Protein AF-A0A9E6B7X1-F1 (afdb_monomer_lite)

Structure (mmCIF, N/CA/C/O backbone):
data_AF-A0A9E6B7X1-F1
#
_entry.id   AF-A0A9E6B7X1-F1
#
loop_
_atom_site.group_PDB
_atom_site.id
_atom_site.type_symbol
_atom_site.label_atom_id
_atom_site.label_alt_id
_atom_site.label_comp_id
_atom_site.label_asym_id
_atom_site.label_entity_id
_atom_site.label_seq_id
_atom_site.pdbx_PDB_ins_code
_atom_site.Cartn_x
_atom_site.Cartn_y
_atom_site.Cartn_z
_atom_site.occupancy
_atom_site.B_iso_or_equiv
_atom_site.auth_seq_id
_atom_site.auth_comp_id
_atom_site.auth_asym_id
_atom_site.auth_atom_id
_atom_site.pdbx_PDB_model_num
ATOM 1 N N . ASN A 1 1 ? 18.987 -8.446 2.174 1.00 65.38 1 ASN A N 1
ATOM 2 C CA . ASN A 1 1 ? 17.752 -9.081 2.649 1.00 65.38 1 ASN A CA 1
ATOM 3 C C . ASN A 1 1 ? 17.131 -9.861 1.488 1.00 65.38 1 ASN A C 1
ATOM 5 O O . ASN A 1 1 ? 16.602 -9.235 0.567 1.00 65.38 1 ASN A O 1
ATOM 9 N N . PRO A 1 2 ? 17.247 -11.201 1.478 1.00 73.62 2 PRO A N 1
ATOM 10 C CA . PRO A 1 2 ? 16.724 -12.065 0.414 1.00 73.62 2 PRO A CA 1
ATOM 11 C C . PRO A 1 2 ? 15.212 -11.945 0.189 1.00 73.62 2 PRO A C 1
ATOM 13 O O . PRO A 1 2 ? 14.768 -12.032 -0.954 1.00 73.62 2 PRO A O 1
ATOM 16 N N . LEU A 1 3 ? 14.432 -11.692 1.247 1.00 73.44 3 LEU A N 1
ATOM 17 C CA . LEU A 1 3 ? 12.979 -11.528 1.153 1.00 73.44 3 LEU A CA 1
ATOM 18 C C . LEU A 1 3 ? 12.620 -10.267 0.369 1.00 73.44 3 LEU A C 1
ATOM 20 O O . LEU A 1 3 ? 11.829 -10.338 -0.564 1.00 73.44 3 LEU A O 1
ATOM 24 N N . LEU A 1 4 ? 13.272 -9.139 0.672 1.00 70.81 4 LEU A N 1
ATOM 25 C CA . LEU A 1 4 ? 13.085 -7.903 -0.094 1.00 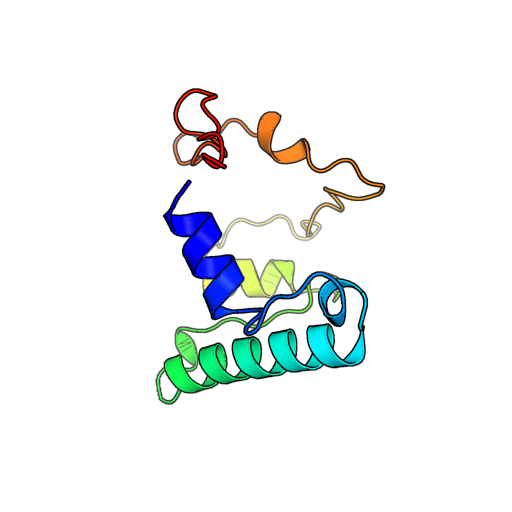70.81 4 LEU A CA 1
ATOM 26 C C . LEU A 1 4 ? 13.441 -8.112 -1.571 1.00 70.81 4 LEU A C 1
ATOM 28 O O . LEU A 1 4 ? 12.645 -7.780 -2.442 1.00 70.81 4 LEU A O 1
ATOM 32 N N . LYS A 1 5 ? 14.596 -8.724 -1.863 1.00 77.12 5 LYS A N 1
ATOM 33 C CA . LYS A 1 5 ? 15.018 -8.980 -3.250 1.00 77.12 5 LYS A CA 1
ATOM 34 C C . LYS A 1 5 ? 14.009 -9.856 -4.003 1.00 77.12 5 LYS A C 1
ATOM 36 O O . LYS A 1 5 ? 13.708 -9.570 -5.157 1.00 77.12 5 LYS A O 1
ATOM 41 N N . ARG A 1 6 ? 13.468 -10.889 -3.347 1.00 81.50 6 ARG A N 1
ATOM 42 C CA . ARG A 1 6 ? 12.409 -11.732 -3.911 1.00 81.50 6 ARG A CA 1
ATOM 43 C C . ARG A 1 6 ? 11.152 -10.918 -4.212 1.00 81.50 6 ARG A C 1
ATOM 45 O O . ARG A 1 6 ? 10.700 -10.967 -5.346 1.00 81.50 6 ARG A O 1
ATOM 52 N N . CYS A 1 7 ? 10.632 -10.150 -3.251 1.00 81.38 7 CYS A N 1
ATOM 53 C CA . CYS A 1 7 ? 9.417 -9.356 -3.458 1.00 81.38 7 CYS A CA 1
ATOM 54 C C . CYS A 1 7 ? 9.569 -8.377 -4.631 1.00 81.38 7 CYS A C 1
ATOM 56 O O . CYS A 1 7 ? 8.689 -8.298 -5.479 1.00 81.38 7 CYS A O 1
ATOM 58 N N . TYR A 1 8 ? 10.702 -7.674 -4.727 1.00 84.12 8 TYR A N 1
ATOM 59 C CA . TYR A 1 8 ? 10.950 -6.758 -5.845 1.00 84.12 8 TYR A CA 1
ATOM 60 C C . TYR A 1 8 ? 10.974 -7.485 -7.192 1.00 84.12 8 TYR A C 1
ATOM 62 O O . TYR A 1 8 ? 10.307 -7.060 -8.130 1.00 84.12 8 TYR A O 1
ATOM 70 N N . ASN A 1 9 ? 11.700 -8.600 -7.276 1.00 86.94 9 ASN A N 1
ATOM 71 C CA . ASN A 1 9 ? 11.798 -9.374 -8.511 1.00 86.94 9 ASN A CA 1
ATOM 72 C C . ASN A 1 9 ? 10.498 -10.089 -8.885 1.00 86.94 9 ASN A C 1
ATOM 74 O O . ASN A 1 9 ? 10.335 -10.439 -10.043 1.00 86.94 9 ASN A O 1
ATOM 78 N N . GLU A 1 10 ? 9.607 -10.345 -7.931 1.00 90.12 10 GLU A N 1
ATOM 79 C CA . GLU A 1 10 ? 8.296 -10.945 -8.179 1.00 90.12 10 GLU A CA 1
ATOM 80 C C . GLU A 1 10 ? 7.309 -9.893 -8.704 1.00 90.12 10 GLU A C 1
ATOM 82 O O . GLU A 1 10 ? 6.645 -10.105 -9.718 1.00 90.12 10 GLU A O 1
ATOM 87 N N . ILE A 1 11 ? 7.258 -8.722 -8.060 1.00 91.44 11 ILE A N 1
ATOM 88 C CA . ILE A 1 11 ? 6.293 -7.671 -8.399 1.00 91.44 11 ILE A CA 1
ATOM 89 C C . ILE A 1 11 ? 6.688 -6.908 -9.663 1.00 91.44 11 ILE A C 1
ATOM 91 O O . ILE A 1 11 ? 5.853 -6.730 -10.552 1.00 91.44 11 ILE A O 1
ATOM 95 N N . PHE A 1 12 ? 7.953 -6.504 -9.781 1.00 92.38 12 PHE A N 1
ATOM 96 C CA . PHE A 1 12 ? 8.448 -5.684 -10.889 1.00 92.38 12 PHE A CA 1
ATOM 97 C C . PHE A 1 12 ? 9.059 -6.525 -12.015 1.00 92.38 12 PHE A C 1
ATOM 99 O O . PHE A 1 12 ? 10.029 -6.118 -12.637 1.00 92.38 12 PHE A O 1
ATOM 106 N N . THR A 1 13 ? 8.546 -7.733 -12.256 1.00 91.00 13 THR A N 1
ATOM 107 C CA . THR A 1 13 ? 9.147 -8.655 -13.229 1.00 91.00 13 THR A CA 1
ATOM 108 C C . THR A 1 13 ? 8.755 -8.357 -14.686 1.00 91.00 13 THR A C 1
ATOM 110 O O . THR A 1 13 ? 7.577 -8.063 -14.937 1.00 91.00 13 THR A O 1
ATOM 113 N N . PRO A 1 14 ? 9.688 -8.505 -15.654 1.00 91.25 14 PRO A N 1
ATOM 114 C CA . PRO A 1 14 ? 11.142 -8.607 -15.455 1.00 91.25 14 PRO A CA 1
ATOM 115 C C . PRO A 1 14 ? 11.714 -7.238 -15.067 1.00 91.25 14 PRO A C 1
ATOM 117 O O . PRO A 1 14 ? 11.446 -6.281 -15.771 1.00 91.25 14 PRO A O 1
ATOM 120 N N . LEU A 1 15 ? 12.507 -7.118 -13.997 1.00 87.06 15 LEU A N 1
ATOM 121 C CA . LEU A 1 15 ? 13.083 -5.821 -13.609 1.00 87.06 15 LEU A CA 1
ATOM 122 C C . LEU A 1 15 ? 14.424 -5.612 -14.317 1.00 87.06 15 LEU A C 1
ATOM 124 O O . LEU A 1 15 ? 15.375 -6.357 -14.070 1.00 87.06 15 LEU A O 1
ATOM 128 N N . THR A 1 16 ? 14.511 -4.599 -15.175 1.00 90.50 16 THR A N 1
ATOM 129 C CA . THR A 1 16 ? 15.739 -4.198 -15.873 1.00 90.50 16 THR A CA 1
ATOM 130 C C . THR A 1 16 ? 16.098 -2.753 -15.534 1.00 90.50 16 THR A C 1
ATOM 132 O O . THR A 1 16 ? 15.318 -2.021 -14.926 1.00 90.50 16 THR A O 1
ATOM 135 N N . LEU A 1 17 ? 17.311 -2.332 -15.906 1.00 88.31 17 LEU A N 1
ATOM 136 C CA . LEU A 1 17 ? 17.710 -0.927 -15.773 1.00 88.31 17 LEU A CA 1
ATOM 137 C C . LEU A 1 17 ? 16.912 -0.004 -16.700 1.00 88.31 17 LEU A C 1
ATOM 139 O O . LEU A 1 17 ? 16.765 1.170 -16.380 1.00 88.31 17 LEU A O 1
ATOM 143 N N . ASP A 1 18 ? 16.395 -0.531 -17.809 1.00 89.94 18 ASP A N 1
ATOM 144 C CA . ASP A 1 18 ? 15.655 0.265 -18.785 1.00 89.94 18 ASP A CA 1
ATOM 145 C C . ASP A 1 18 ? 14.211 0.480 -18.328 1.00 89.94 18 ASP A C 1
ATOM 147 O O . ASP A 1 18 ? 13.718 1.604 -18.311 1.00 89.94 18 ASP A O 1
ATOM 151 N N . ASN A 1 19 ? 13.533 -0.585 -17.890 1.00 91.62 19 ASN A N 1
ATOM 152 C CA . ASN A 1 19 ? 12.105 -0.500 -17.588 1.00 91.62 19 ASN A CA 1
ATOM 153 C C . ASN A 1 19 ? 11.782 0.035 -16.190 1.00 91.62 19 ASN A C 1
ATOM 155 O O . ASN A 1 19 ? 10.646 0.420 -15.935 1.00 91.62 19 ASN A O 1
ATOM 159 N N . ILE A 1 20 ? 12.764 0.144 -15.291 1.00 89.25 20 ILE A N 1
ATOM 160 C 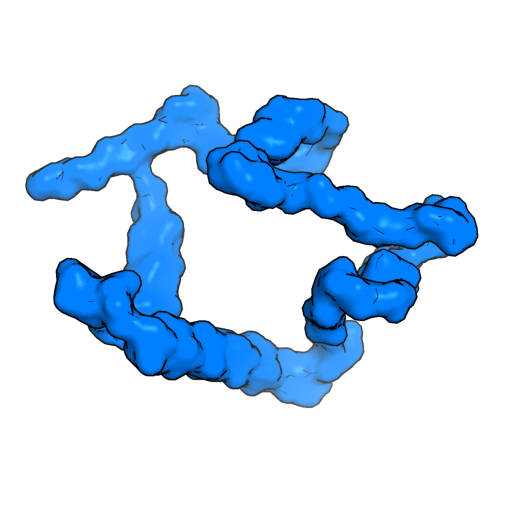CA . ILE A 1 20 ? 12.559 0.823 -14.004 1.00 89.25 20 ILE A CA 1
ATOM 161 C C . ILE A 1 20 ? 12.285 2.328 -14.173 1.00 89.25 20 ILE A C 1
ATOM 163 O O . ILE A 1 20 ? 11.770 2.957 -13.252 1.00 89.25 20 ILE A O 1
ATOM 167 N N . ALA A 1 21 ? 12.630 2.898 -15.331 1.00 91.88 21 ALA A N 1
ATOM 168 C CA . ALA A 1 21 ? 12.351 4.285 -15.696 1.00 91.88 21 ALA A CA 1
ATOM 169 C C . ALA A 1 21 ? 11.128 4.434 -16.626 1.00 91.88 21 ALA A C 1
ATOM 171 O O . ALA A 1 21 ? 10.874 5.533 -17.115 1.00 91.88 21 ALA A O 1
ATOM 172 N N . ASP A 1 22 ? 10.395 3.348 -16.888 1.00 95.38 22 ASP A N 1
ATOM 173 C CA . ASP A 1 22 ? 9.226 3.321 -17.767 1.00 95.38 22 ASP A CA 1
ATOM 174 C C . ASP A 1 22 ? 7.932 3.315 -16.933 1.00 95.38 22 ASP A C 1
ATOM 176 O O . ASP A 1 22 ? 7.595 2.331 -16.268 1.00 95.38 22 ASP A O 1
ATOM 180 N N . ASP A 1 23 ? 7.194 4.426 -16.970 1.00 96.31 23 ASP A N 1
ATOM 181 C CA . ASP A 1 23 ? 5.955 4.602 -16.207 1.00 96.31 23 ASP A CA 1
ATOM 182 C C . ASP A 1 23 ? 4.858 3.605 -16.611 1.00 96.31 23 ASP A C 1
ATOM 184 O O . ASP A 1 23 ? 4.114 3.134 -15.744 1.00 96.31 23 ASP A O 1
ATOM 188 N N . ASP A 1 24 ? 4.766 3.232 -17.891 1.00 97.06 24 ASP A N 1
ATOM 189 C CA . ASP A 1 24 ? 3.768 2.270 -18.365 1.00 97.06 24 ASP A CA 1
ATOM 190 C C . ASP A 1 24 ? 4.082 0.870 -17.831 1.00 97.06 24 ASP A C 1
ATOM 192 O O . ASP A 1 24 ? 3.187 0.150 -17.369 1.00 97.06 24 ASP A O 1
ATOM 196 N N . PHE A 1 25 ? 5.366 0.502 -17.811 1.00 96.25 25 PHE A N 1
ATOM 197 C CA . PHE A 1 25 ? 5.820 -0.734 -17.179 1.00 96.25 25 PHE A CA 1
ATOM 198 C C . PHE A 1 25 ? 5.498 -0.758 -15.678 1.00 96.25 25 PHE A C 1
ATOM 200 O O . PHE A 1 25 ? 4.940 -1.742 -15.173 1.00 96.25 25 PHE A O 1
ATOM 207 N N . LEU A 1 26 ? 5.814 0.319 -14.954 1.00 95.44 26 LEU A N 1
ATOM 208 C CA . LEU A 1 26 ? 5.551 0.422 -13.516 1.00 95.44 26 LEU A CA 1
ATOM 209 C C . LEU A 1 26 ? 4.048 0.374 -13.210 1.00 95.44 26 LEU A C 1
ATOM 211 O O . LEU A 1 26 ? 3.624 -0.330 -12.286 1.00 95.44 26 LEU A O 1
ATOM 215 N N . LEU A 1 27 ? 3.227 1.052 -14.014 1.00 96.56 27 LEU A N 1
ATOM 216 C CA . LEU A 1 27 ? 1.772 1.026 -13.900 1.00 96.56 27 LEU A CA 1
ATOM 217 C C . LEU A 1 27 ? 1.206 -0.372 -14.173 1.00 96.56 27 LEU A C 1
ATOM 219 O O . LEU A 1 27 ? 0.312 -0.826 -13.453 1.00 96.56 27 LEU A O 1
ATOM 223 N N . ALA A 1 28 ? 1.731 -1.086 -15.171 1.00 96.75 28 ALA A N 1
ATOM 224 C CA . ALA A 1 28 ? 1.343 -2.466 -15.444 1.00 96.75 28 ALA A CA 1
ATOM 225 C C . ALA A 1 28 ? 1.697 -3.401 -14.274 1.00 96.75 28 ALA A C 1
ATOM 227 O O . ALA A 1 28 ? 0.866 -4.220 -13.869 1.00 96.75 28 ALA A O 1
ATOM 228 N N . CYS A 1 29 ? 2.887 -3.246 -13.680 1.00 96.44 29 CYS A N 1
ATOM 229 C CA . CYS A 1 29 ? 3.293 -3.996 -12.489 1.00 96.44 29 CYS A CA 1
ATOM 230 C C . CYS A 1 29 ? 2.354 -3.728 -11.304 1.00 96.44 29 CYS A C 1
ATOM 232 O O . CYS A 1 29 ? 1.886 -4.675 -10.666 1.00 96.44 29 CYS A O 1
ATOM 234 N N . TYR A 1 30 ? 2.023 -2.457 -11.050 1.00 95.50 30 TYR A N 1
ATOM 235 C CA . TYR A 1 30 ? 1.062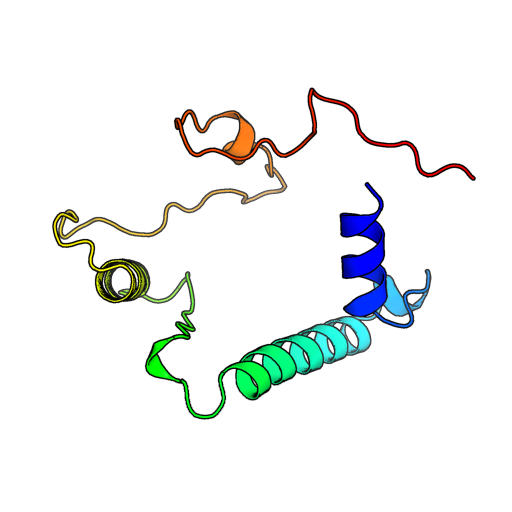 -2.064 -10.017 1.00 95.50 30 TYR A CA 1
ATOM 236 C C . TYR A 1 30 ? -0.309 -2.712 -10.241 1.00 95.50 30 TYR A C 1
ATOM 238 O O . TYR A 1 30 ? -0.834 -3.364 -9.340 1.00 95.50 30 TYR A O 1
ATOM 246 N N . ARG A 1 31 ? -0.871 -2.587 -11.451 1.00 96.94 31 ARG A N 1
ATOM 247 C CA . ARG A 1 31 ? -2.196 -3.133 -11.788 1.00 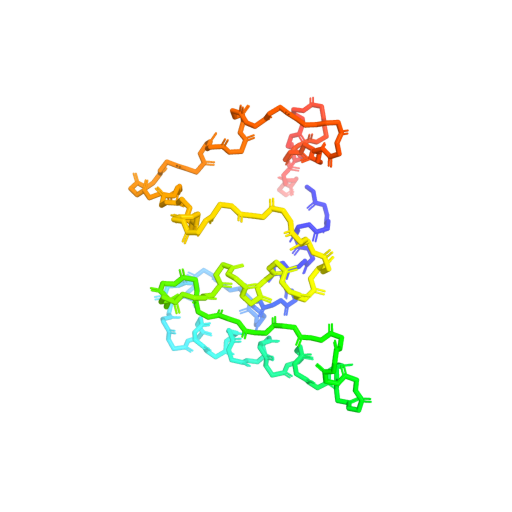96.94 31 ARG A CA 1
ATOM 248 C C . ARG A 1 31 ? -2.245 -4.648 -11.628 1.00 96.94 31 ARG A C 1
ATOM 250 O O . ARG A 1 31 ? -3.192 -5.161 -11.039 1.00 96.94 31 ARG A O 1
ATOM 257 N N . ARG A 1 32 ? -1.215 -5.359 -12.098 1.00 97.06 32 ARG A N 1
ATOM 258 C CA . ARG A 1 32 ? -1.095 -6.815 -11.936 1.00 97.06 32 ARG A CA 1
ATOM 259 C C . ARG A 1 32 ? -1.073 -7.214 -10.463 1.00 97.06 32 ARG A C 1
ATOM 261 O O . ARG A 1 32 ? -1.784 -8.135 -10.073 1.00 97.06 32 ARG A O 1
ATOM 268 N N . HIS A 1 33 ? -0.272 -6.530 -9.647 1.00 95.88 33 HIS A N 1
ATOM 269 C CA . HIS A 1 33 ? -0.190 -6.828 -8.220 1.00 95.88 33 HIS A CA 1
ATOM 270 C C . HIS A 1 33 ? -1.507 -6.535 -7.492 1.00 95.88 33 HIS A C 1
ATOM 272 O O . HIS A 1 33 ? -1.975 -7.365 -6.715 1.00 95.88 33 HIS A O 1
ATOM 278 N N . TYR A 1 34 ? -2.127 -5.390 -7.784 1.00 96.06 34 TYR A N 1
ATOM 279 C CA . TYR A 1 34 ? -3.423 -5.009 -7.230 1.00 96.06 34 TYR A CA 1
ATOM 280 C C . TYR A 1 34 ? -4.509 -6.036 -7.573 1.00 96.06 34 TYR A C 1
ATOM 282 O O . TYR A 1 34 ? -5.228 -6.483 -6.683 1.00 96.06 34 TYR A O 1
ATOM 290 N N . GLN A 1 35 ? -4.580 -6.475 -8.834 1.00 97.31 35 GLN A N 1
ATOM 291 C CA . GLN A 1 35 ? -5.518 -7.520 -9.245 1.00 97.31 35 GLN A CA 1
ATOM 292 C C . GLN A 1 35 ? -5.245 -8.844 -8.523 1.00 97.31 35 GLN A C 1
ATOM 294 O O . GLN A 1 35 ? -6.176 -9.454 -8.017 1.00 97.31 35 GLN A O 1
ATOM 299 N N . GLY A 1 36 ? -3.980 -9.252 -8.378 1.00 96.00 36 GLY A N 1
ATOM 300 C CA . GLY A 1 36 ? -3.636 -10.465 -7.630 1.00 96.00 36 GLY A CA 1
ATOM 301 C C . GLY A 1 36 ? -4.071 -10.419 -6.159 1.00 96.00 36 GLY A C 1
ATOM 302 O O . GLY A 1 36 ? -4.485 -11.438 -5.608 1.00 96.00 36 GLY A O 1
ATOM 303 N N . ALA A 1 37 ? -4.029 -9.241 -5.524 1.00 95.44 37 ALA A N 1
ATOM 304 C CA . ALA A 1 37 ? -4.577 -9.060 -4.182 1.00 95.44 37 ALA A CA 1
ATOM 305 C C . ALA A 1 37 ? -6.104 -9.240 -4.165 1.00 95.44 37 ALA A C 1
ATOM 307 O O . ALA A 1 37 ? -6.613 -9.954 -3.304 1.00 95.44 37 ALA A O 1
ATOM 308 N N . LEU A 1 38 ? -6.826 -8.654 -5.128 1.00 97.38 38 LEU A N 1
ATOM 309 C CA . LEU A 1 38 ? -8.273 -8.862 -5.271 1.00 97.38 38 LEU A CA 1
ATOM 310 C C . LEU A 1 38 ? -8.613 -10.342 -5.478 1.00 97.38 38 LEU A C 1
ATOM 312 O O . LEU A 1 38 ? -9.467 -10.879 -4.776 1.00 97.38 38 LEU A O 1
ATOM 316 N N . ASP A 1 39 ? -7.908 -11.009 -6.390 1.00 97.88 39 ASP A N 1
ATOM 317 C CA . ASP A 1 39 ? -8.139 -12.412 -6.730 1.00 97.88 39 ASP A CA 1
ATOM 318 C C . ASP A 1 39 ? -7.927 -13.329 -5.516 1.00 97.88 39 ASP A C 1
ATOM 320 O O . ASP A 1 39 ? -8.713 -14.245 -5.281 1.00 97.88 39 ASP A O 1
ATOM 324 N N . TYR A 1 40 ? -6.907 -13.059 -4.694 1.00 97.69 40 TYR A N 1
ATOM 325 C CA . TYR A 1 40 ? -6.630 -13.826 -3.475 1.00 97.69 40 TYR A CA 1
ATOM 326 C C . TYR A 1 40 ? -7.744 -13.723 -2.413 1.00 97.69 40 TYR A C 1
ATOM 328 O O . TYR A 1 40 ? -7.951 -14.650 -1.620 1.00 97.69 40 TYR A O 1
ATOM 336 N N . PHE A 1 41 ? -8.451 -12.593 -2.366 1.00 98.12 41 PHE A N 1
ATOM 337 C CA . PHE A 1 41 ? -9.557 -12.353 -1.433 1.00 98.12 41 PHE A CA 1
ATOM 338 C C . PHE A 1 41 ? -10.940 -12.594 -2.047 1.00 98.12 41 PHE A C 1
ATOM 340 O O . PHE A 1 41 ? -11.942 -12.348 -1.378 1.00 98.12 41 PHE A O 1
ATOM 347 N N . ASN A 1 42 ? -11.020 -13.118 -3.271 1.00 97.75 42 ASN A N 1
ATOM 348 C CA . ASN A 1 42 ? -12.285 -13.502 -3.890 1.00 97.75 42 ASN A CA 1
ATOM 349 C C . ASN A 1 42 ? -13.035 -14.522 -3.005 1.00 97.75 42 ASN A C 1
ATOM 351 O O . ASN A 1 42 ? -12.459 -15.525 -2.572 1.00 97.75 42 ASN A O 1
ATOM 355 N N . GLY A 1 43 ? -14.296 -14.232 -2.673 1.00 97.75 43 GLY A N 1
ATOM 356 C CA . GLY A 1 43 ? -15.117 -15.005 -1.735 1.00 97.75 43 GLY A CA 1
ATOM 357 C C . GLY A 1 43 ? -14.838 -14.725 -0.251 1.00 97.75 43 GLY A C 1
ATOM 358 O O . GLY A 1 43 ? -15.432 -15.362 0.621 1.00 97.75 43 GLY A O 1
ATOM 359 N N . ARG A 1 44 ? -13.922 -13.798 0.054 1.00 97.69 44 ARG A N 1
ATOM 360 C CA . ARG A 1 44 ? -13.560 -13.325 1.402 1.00 97.69 44 ARG A CA 1
ATOM 361 C C . ARG A 1 44 ? -13.435 -11.805 1.427 1.00 97.69 44 ARG A C 1
ATOM 363 O O . ARG A 1 44 ? -12.527 -11.248 2.036 1.00 97.69 44 ARG A O 1
ATOM 370 N N . GLU A 1 45 ? -14.359 -11.113 0.779 1.00 96.00 45 GLU A N 1
ATOM 371 C CA . GLU A 1 45 ? -14.308 -9.660 0.593 1.00 96.00 45 GLU A CA 1
ATOM 372 C C . GLU A 1 45 ? -14.260 -8.914 1.935 1.00 96.00 45 GLU A C 1
ATOM 374 O O . GLU A 1 45 ? -13.618 -7.877 2.059 1.00 96.00 45 GLU A O 1
ATOM 379 N N . ARG A 1 46 ? -14.884 -9.486 2.971 1.00 96.56 46 ARG A N 1
ATOM 380 C CA . ARG A 1 46 ? -14.853 -8.984 4.353 1.00 96.56 46 ARG A CA 1
ATOM 381 C C . ARG A 1 46 ? -13.466 -8.989 5.008 1.00 96.56 46 ARG A C 1
ATOM 383 O O . ARG A 1 46 ? -13.293 -8.297 6.004 1.00 96.56 46 ARG A O 1
ATOM 390 N N . ASP A 1 47 ? -12.512 -9.751 4.476 1.00 97.38 47 ASP A N 1
ATOM 391 C CA . ASP A 1 47 ? -11.137 -9.837 4.982 1.00 97.38 47 ASP A CA 1
ATOM 392 C C . ASP A 1 47 ? -10.205 -8.823 4.286 1.00 97.38 47 ASP A C 1
ATOM 394 O O . ASP A 1 47 ? -9.019 -8.749 4.612 1.00 97.38 47 ASP A O 1
ATOM 398 N N . LEU A 1 48 ? -10.722 -8.033 3.333 1.00 97.56 48 LEU A N 1
ATOM 399 C CA . LEU A 1 48 ? -9.960 -7.059 2.556 1.00 97.56 48 LEU A CA 1
ATOM 400 C C . LEU A 1 48 ? -10.530 -5.645 2.713 1.00 97.56 48 LEU A C 1
ATOM 402 O O . LEU A 1 48 ? -11.666 -5.359 2.343 1.00 97.56 48 LEU A O 1
ATOM 406 N N . LEU A 1 49 ? -9.688 -4.719 3.174 1.00 97.62 49 LEU A N 1
ATOM 407 C CA . LEU A 1 49 ? -9.972 -3.289 3.145 1.00 97.62 49 LEU A CA 1
ATOM 408 C C . LEU A 1 49 ? -9.121 -2.598 2.076 1.00 97.62 49 LEU A C 1
ATOM 410 O O . LEU A 1 49 ? -7.894 -2.604 2.150 1.00 97.62 49 LEU A O 1
ATOM 414 N N . ILE A 1 50 ? -9.783 -1.930 1.131 1.00 96.56 50 ILE A N 1
ATOM 415 C CA . ILE A 1 50 ? -9.151 -1.029 0.160 1.00 96.56 50 ILE A CA 1
ATOM 416 C C . ILE A 1 50 ? -9.642 0.388 0.439 1.00 96.56 50 ILE A C 1
ATOM 418 O O . ILE A 1 50 ? -10.850 0.640 0.486 1.00 96.56 50 ILE A O 1
ATOM 422 N N . ILE A 1 51 ? -8.703 1.308 0.639 1.00 96.31 51 ILE A N 1
ATOM 423 C CA . ILE A 1 51 ? -8.968 2.714 0.951 1.00 96.31 51 ILE A CA 1
ATOM 424 C C . ILE A 1 51 ? -8.003 3.621 0.196 1.00 96.31 51 ILE A C 1
ATOM 426 O O . ILE A 1 51 ? -6.847 3.270 -0.031 1.00 96.31 51 ILE A O 1
ATOM 430 N N . ASP A 1 52 ? -8.479 4.816 -0.130 1.00 94.44 52 ASP A N 1
ATOM 431 C CA . ASP A 1 52 ? -7.632 5.934 -0.525 1.00 94.44 52 ASP A CA 1
ATOM 432 C C . ASP A 1 52 ? -7.279 6.735 0.731 1.00 94.44 52 ASP A C 1
ATOM 434 O O . ASP A 1 52 ? -8.152 7.336 1.359 1.00 94.44 52 ASP A O 1
ATOM 438 N N . VAL A 1 53 ? -6.006 6.744 1.120 1.00 91.31 53 VAL A N 1
ATOM 439 C CA . VAL A 1 53 ? -5.538 7.438 2.331 1.00 91.31 53 VAL A CA 1
ATOM 440 C C . VAL A 1 53 ? -5.716 8.959 2.273 1.00 91.31 53 VAL A C 1
ATOM 442 O O . VAL A 1 53 ? -5.704 9.594 3.325 1.00 91.31 53 VAL A O 1
ATOM 445 N N . ALA A 1 54 ? -5.899 9.542 1.084 1.00 90.69 54 ALA A N 1
ATOM 446 C CA . ALA A 1 54 ? -6.192 10.963 0.917 1.00 90.69 54 ALA A CA 1
ATOM 447 C C . ALA A 1 54 ? -7.692 11.283 1.051 1.00 90.69 54 ALA A C 1
ATOM 449 O O . ALA A 1 54 ? -8.061 12.444 1.239 1.00 90.69 54 ALA A O 1
ATOM 450 N N . HIS A 1 55 ? -8.565 10.276 0.965 1.00 92.75 55 HIS A N 1
ATOM 451 C CA . HIS A 1 55 ? -10.005 10.480 1.032 1.00 92.75 55 HIS A CA 1
ATOM 452 C C . HIS A 1 55 ? -10.480 10.710 2.480 1.00 92.75 55 HIS A C 1
ATOM 454 O O . HIS A 1 55 ? -10.126 9.935 3.380 1.00 92.75 55 HIS A O 1
ATOM 460 N N . PRO A 1 56 ? -11.319 11.736 2.735 1.00 90.25 56 PRO A N 1
ATOM 461 C CA . PRO A 1 56 ? -11.939 11.931 4.041 1.00 90.25 56 PRO A CA 1
ATOM 462 C C . PRO A 1 56 ? -12.691 10.678 4.510 1.00 90.25 56 PRO A C 1
ATOM 464 O O . PRO A 1 56 ? -13.430 10.060 3.752 1.00 90.25 56 PRO A O 1
ATOM 467 N N . GLY A 1 57 ? -12.506 10.288 5.772 1.00 91.25 57 GLY A N 1
ATOM 468 C CA . GLY A 1 57 ? -13.172 9.116 6.355 1.00 91.25 57 GLY A CA 1
ATOM 469 C C . GLY A 1 57 ? -12.456 7.776 6.146 1.00 91.25 57 GLY A C 1
ATOM 470 O O . GLY A 1 57 ? -12.824 6.795 6.790 1.00 91.25 57 GLY A O 1
ATOM 471 N N . SER A 1 58 ? -11.386 7.706 5.346 1.00 95.06 58 SER A N 1
ATOM 472 C CA . SER A 1 58 ? -10.593 6.471 5.211 1.00 95.06 58 SER A CA 1
ATOM 473 C C . SER A 1 58 ? -9.957 6.015 6.529 1.00 95.06 58 SER A C 1
ATOM 475 O O . SER A 1 58 ? -9.818 4.814 6.757 1.00 95.06 58 SER A O 1
ATOM 477 N N . PHE A 1 59 ? -9.620 6.953 7.422 1.00 95.44 59 PHE A N 1
ATOM 478 C CA . PHE A 1 59 ? -9.140 6.625 8.766 1.00 95.44 59 PHE A CA 1
ATOM 479 C C . PHE A 1 59 ? -10.207 5.890 9.591 1.00 95.44 59 PHE A C 1
ATOM 481 O O . PHE A 1 59 ? -9.921 4.844 10.168 1.00 95.44 59 PHE A O 1
ATOM 488 N N . GLN A 1 60 ? -11.447 6.393 9.585 1.00 93.94 60 GLN A N 1
ATOM 489 C CA . GLN A 1 60 ? -12.581 5.750 10.256 1.00 93.94 60 GLN A CA 1
ATOM 490 C C . GLN A 1 60 ? -12.825 4.349 9.689 1.00 93.94 60 GLN A C 1
ATOM 492 O O . GLN A 1 60 ? -12.914 3.395 10.448 1.00 93.94 60 GLN A O 1
ATOM 497 N N . ARG A 1 61 ? -12.825 4.196 8.357 1.00 95.44 61 ARG A N 1
ATOM 498 C CA . ARG A 1 61 ? -12.992 2.884 7.708 1.00 95.44 61 ARG A CA 1
ATOM 499 C C . ARG A 1 61 ? -11.941 1.866 8.149 1.00 95.44 61 ARG A C 1
ATOM 501 O O . ARG A 1 61 ? -12.263 0.694 8.316 1.00 95.44 61 ARG A O 1
ATOM 508 N N . LEU A 1 62 ? -10.691 2.301 8.325 1.00 96.44 62 LEU A N 1
ATOM 509 C CA . LEU A 1 62 ? -9.633 1.446 8.860 1.00 96.44 62 LEU A CA 1
ATOM 510 C C . LEU A 1 62 ? -9.885 1.081 10.327 1.00 96.44 62 LEU A C 1
ATOM 512 O O . LEU A 1 62 ? -9.723 -0.081 10.690 1.00 96.44 62 LEU A O 1
ATOM 516 N N . ALA A 1 63 ? -10.284 2.048 11.156 1.00 95.31 63 ALA A N 1
ATOM 517 C CA . ALA A 1 63 ? -10.616 1.799 12.556 1.00 95.31 63 ALA A CA 1
ATOM 518 C C . ALA A 1 63 ? -11.767 0.789 12.689 1.00 95.31 63 ALA A C 1
ATOM 520 O O . ALA A 1 63 ? -11.627 -0.188 13.423 1.00 95.31 63 ALA A O 1
ATOM 521 N N . ASP A 1 64 ? -12.836 0.961 11.910 1.00 94.88 64 ASP A N 1
ATOM 522 C CA . ASP A 1 64 ? -13.991 0.058 11.881 1.00 94.88 64 ASP A CA 1
ATOM 523 C C . ASP A 1 64 ? -13.585 -1.357 11.454 1.00 94.88 64 ASP A C 1
ATOM 525 O O . ASP A 1 64 ? -13.945 -2.334 12.110 1.00 94.88 64 ASP A O 1
ATOM 529 N N . PHE A 1 65 ? -12.778 -1.475 10.394 1.00 96.81 65 PHE A N 1
ATOM 530 C CA . PHE A 1 65 ? -12.267 -2.759 9.908 1.00 96.81 65 PHE A CA 1
ATOM 531 C C . PHE A 1 65 ? -11.426 -3.498 10.959 1.00 96.81 65 PHE A C 1
ATOM 533 O O . PHE A 1 65 ? -11.492 -4.720 11.064 1.00 96.81 65 PHE A O 1
ATOM 540 N N . LEU A 1 66 ? -10.653 -2.760 11.760 1.00 95.38 66 LEU A N 1
ATOM 541 C CA . LEU A 1 66 ? -9.830 -3.308 12.841 1.00 95.38 66 LEU A CA 1
ATOM 542 C C . LEU A 1 66 ? -10.592 -3.480 14.169 1.00 95.38 66 LEU A C 1
ATOM 544 O O . LEU A 1 66 ? -10.011 -3.979 15.132 1.00 95.38 66 LEU A O 1
ATOM 548 N N . GLY A 1 67 ? -11.859 -3.060 14.249 1.00 95.19 67 GLY A N 1
ATOM 549 C CA . GLY A 1 67 ? -12.653 -3.094 15.481 1.00 95.19 67 GLY A CA 1
ATOM 550 C C . GLY A 1 67 ? -12.193 -2.099 16.556 1.00 95.19 67 GLY A C 1
ATOM 551 O O . GLY A 1 67 ? -12.383 -2.346 17.746 1.00 95.19 67 GLY A O 1
ATOM 552 N N . VAL A 1 68 ? -11.564 -0.986 16.166 1.00 94.50 68 VAL A N 1
ATOM 553 C CA . VAL A 1 68 ? -11.087 0.057 17.086 1.00 94.50 68 VAL A CA 1
ATOM 554 C C . VAL A 1 68 ? -12.195 1.082 17.325 1.00 94.50 68 VAL A C 1
ATOM 556 O O . VAL A 1 68 ? -12.519 1.878 16.451 1.00 94.50 68 VAL A O 1
ATOM 559 N N . THR A 1 69 ? -12.748 1.100 18.537 1.00 88.25 69 THR A N 1
ATOM 560 C CA . THR A 1 69 ? -13.919 1.925 18.898 1.00 88.25 69 THR A CA 1
ATOM 561 C C . THR A 1 69 ? -13.583 3.267 19.550 1.00 88.25 69 THR A C 1
ATOM 563 O O . THR A 1 69 ? -14.467 4.096 19.740 1.00 88.25 69 THR A O 1
ATOM 566 N N . HIS A 1 70 ? -12.322 3.493 19.921 1.00 86.62 70 HIS A N 1
ATOM 567 C CA . HIS A 1 70 ? -11.887 4.669 20.682 1.00 86.62 70 HIS A CA 1
ATOM 568 C C . HIS A 1 70 ? -10.986 5.572 19.836 1.00 86.62 70 HIS A C 1
ATOM 570 O O . HIS A 1 70 ? -9.789 5.686 20.098 1.00 86.62 70 HIS A O 1
ATOM 576 N N . ILE A 1 71 ? -11.556 6.181 18.796 1.00 88.44 71 ILE A N 1
ATOM 577 C CA . ILE A 1 71 ? -10.870 7.195 17.987 1.00 88.44 71 ILE A CA 1
ATOM 578 C C . ILE A 1 71 ? -11.508 8.565 18.202 1.00 88.44 71 ILE A C 1
ATOM 580 O O . ILE A 1 71 ? -12.727 8.679 18.319 1.00 88.44 71 ILE A O 1
ATOM 584 N N . GLU A 1 72 ? -10.680 9.606 18.276 1.00 87.88 72 GLU A N 1
ATOM 585 C CA . GLU A 1 72 ? -11.173 10.978 18.387 1.00 87.88 72 GLU A CA 1
ATOM 586 C C . GLU A 1 72 ? -11.916 11.377 17.099 1.00 87.88 72 GLU A C 1
ATOM 588 O O . GLU A 1 72 ? -11.444 11.043 16.007 1.00 87.88 72 GLU A O 1
ATOM 593 N N . PRO A 1 73 ? -13.024 12.141 17.172 1.00 79.19 73 PRO A N 1
ATOM 594 C CA . PRO A 1 73 ? -13.796 12.536 15.987 1.00 79.19 73 PRO A CA 1
ATOM 595 C C . PRO A 1 73 ? -12.988 13.301 14.927 1.00 79.19 73 PRO A C 1
ATOM 597 O O . PRO A 1 73 ? -13.333 13.291 13.749 1.00 79.19 73 PRO A O 1
ATOM 600 N N . SER A 1 74 ? -11.916 13.983 15.339 1.00 82.94 74 SER A N 1
ATOM 601 C CA . SER A 1 74 ? -11.008 14.731 14.461 1.00 82.94 74 SER A CA 1
ATOM 602 C C . SER A 1 74 ? -9.775 13.930 14.023 1.00 82.94 74 SER A C 1
ATOM 604 O O . SER A 1 74 ? -8.913 14.464 13.321 1.00 82.94 74 SER A O 1
ATOM 606 N N . GLN A 1 75 ? -9.657 12.664 14.435 1.00 87.31 75 GLN A N 1
ATOM 607 C CA . GLN A 1 75 ? -8.495 11.842 14.129 1.00 87.31 75 GLN A CA 1
ATOM 608 C C . GLN A 1 75 ? -8.474 11.451 12.651 1.00 87.31 75 GLN A C 1
ATOM 610 O O . GLN A 1 75 ? -9.453 10.957 12.096 1.00 87.31 75 GLN A O 1
ATOM 615 N N . ASN A 1 76 ? -7.327 11.656 12.008 1.00 90.38 76 ASN A N 1
ATOM 616 C CA . ASN A 1 76 ? -7.126 11.3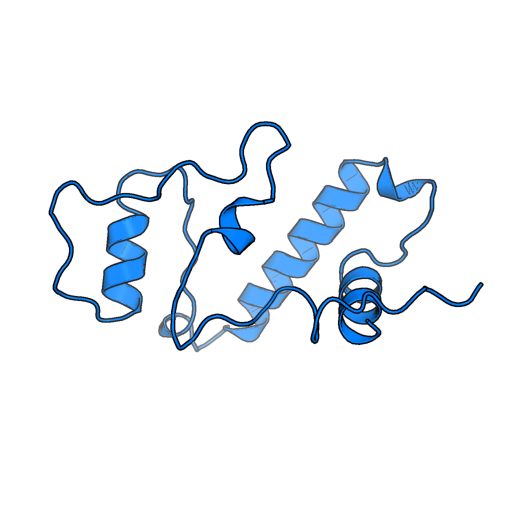26 10.603 1.00 90.38 76 ASN A CA 1
ATOM 617 C C . ASN A 1 76 ? -5.685 10.854 10.355 1.00 90.38 76 ASN A C 1
ATOM 619 O O . ASN A 1 76 ? -4.815 10.988 11.226 1.00 90.38 76 ASN A O 1
ATOM 623 N N . PHE A 1 77 ? -5.421 10.314 9.163 1.00 91.38 77 PHE A N 1
ATOM 624 C CA . PHE A 1 77 ? -4.072 9.953 8.747 1.00 91.38 77 PHE A CA 1
ATOM 625 C C . PHE A 1 77 ? -3.151 11.171 8.810 1.00 91.38 77 PHE A C 1
ATOM 627 O O . PHE A 1 77 ? -3.403 12.214 8.212 1.00 91.38 77 PHE A O 1
ATOM 634 N N . GLN A 1 78 ? -2.049 11.026 9.541 1.00 86.75 78 GLN A N 1
ATOM 635 C CA . GLN A 1 78 ? -1.013 12.047 9.588 1.00 86.75 78 GLN A CA 1
ATOM 636 C C . GLN A 1 78 ? -0.232 12.041 8.272 1.00 86.75 78 GLN A C 1
ATOM 638 O O . GLN A 1 78 ? 0.203 10.989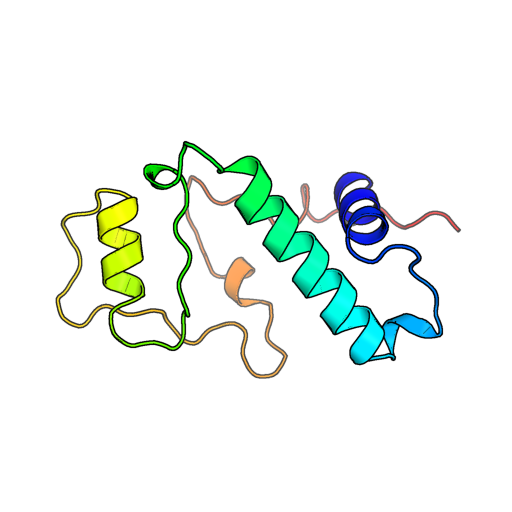 7.801 1.00 86.75 78 GLN A O 1
ATOM 643 N N . HIS A 1 79 ? -0.006 13.223 7.702 1.00 84.31 79 HIS A N 1
ATOM 644 C CA . HIS A 1 79 ? 0.762 13.383 6.468 1.00 84.31 79 HIS A CA 1
ATOM 645 C C . HIS A 1 79 ? 2.266 13.242 6.759 1.00 84.31 79 HIS A C 1
ATOM 647 O O . HIS A 1 79 ? 2.984 14.221 6.963 1.00 84.31 79 HIS A O 1
ATOM 653 N N . ILE A 1 80 ? 2.743 11.998 6.818 1.00 82.25 80 ILE A N 1
ATOM 654 C CA . ILE A 1 80 ? 4.151 11.641 7.049 1.00 82.25 80 ILE A CA 1
ATOM 655 C C . ILE A 1 80 ? 4.818 11.119 5.766 1.00 82.25 80 ILE A C 1
ATOM 657 O O . ILE A 1 80 ? 4.157 10.886 4.762 1.00 82.25 80 ILE A O 1
ATOM 661 N N . ASN A 1 81 ? 6.144 10.929 5.792 1.00 76.88 81 ASN A N 1
ATOM 662 C CA . ASN A 1 81 ? 6.955 10.440 4.660 1.00 76.88 81 ASN A CA 1
ATOM 663 C C . ASN A 1 81 ? 6.894 11.296 3.376 1.00 76.88 81 ASN A C 1
ATOM 665 O O . ASN A 1 81 ? 7.218 10.822 2.290 1.00 76.88 81 ASN A O 1
ATOM 669 N N . ILE A 1 82 ? 6.551 12.576 3.505 1.00 79.38 82 ILE A N 1
ATOM 670 C CA . ILE A 1 82 ? 6.550 13.554 2.411 1.00 79.38 82 ILE A CA 1
ATOM 671 C C . ILE A 1 82 ? 7.937 14.187 2.199 1.00 79.38 82 ILE A C 1
ATOM 673 O O . ILE A 1 82 ? 8.757 14.264 3.121 1.00 79.38 82 ILE A O 1
ATOM 677 N N . GLY A 1 83 ? 8.209 14.661 0.978 1.00 72.50 83 GLY A N 1
ATOM 678 C CA . GLY A 1 83 ? 9.414 15.442 0.660 1.00 72.50 83 GLY A CA 1
ATOM 679 C C . GLY A 1 83 ? 10.735 14.677 0.818 1.00 72.50 83 GLY A C 1
ATOM 680 O O . GLY A 1 83 ? 11.715 15.238 1.303 1.00 72.50 83 GLY A O 1
ATOM 681 N N . GLY A 1 84 ? 10.751 13.378 0.498 1.00 66.81 84 GLY A N 1
ATOM 682 C CA . GLY A 1 84 ? 11.952 12.532 0.573 1.00 66.81 84 GLY A CA 1
ATOM 683 C C . GLY A 1 84 ? 12.373 12.127 1.993 1.00 66.81 84 GLY A C 1
ATOM 684 O O . GLY A 1 84 ? 13.381 11.444 2.174 1.00 66.81 84 GLY A O 1
ATOM 685 N N . LYS A 1 85 ? 11.608 12.503 3.027 1.00 64.69 85 LYS A N 1
ATOM 686 C CA . LYS A 1 85 ? 11.898 12.153 4.426 1.00 64.69 85 LYS A CA 1
ATOM 687 C C . LYS A 1 85 ? 11.219 10.842 4.829 1.00 64.69 85 LYS A C 1
ATOM 689 O O . LYS A 1 85 ? 10.251 10.849 5.579 1.00 64.69 85 LYS A O 1
ATOM 694 N N . VAL A 1 86 ? 11.780 9.704 4.421 1.00 63.84 86 VAL A N 1
ATOM 695 C CA . VAL A 1 86 ? 11.269 8.349 4.754 1.00 63.84 86 VAL A CA 1
ATOM 696 C C . VAL A 1 86 ? 11.735 7.858 6.145 1.00 63.84 86 VAL A C 1
ATOM 698 O O . VAL A 1 86 ? 11.856 6.668 6.417 1.00 63.84 86 VAL A O 1
ATOM 701 N N . THR A 1 87 ? 12.070 8.765 7.067 1.00 65.94 87 THR A N 1
ATOM 702 C CA . THR A 1 87 ? 12.679 8.407 8.367 1.00 65.94 87 THR A CA 1
ATOM 703 C C . THR A 1 87 ? 11.702 8.426 9.536 1.00 65.94 87 THR A C 1
ATOM 705 O O . THR A 1 87 ? 12.107 8.131 10.662 1.00 65.94 87 THR A O 1
ATOM 708 N N . ALA A 1 88 ? 10.419 8.726 9.299 1.00 69.31 88 ALA A N 1
ATOM 709 C CA . ALA A 1 88 ? 9.419 8.798 10.364 1.00 69.31 88 ALA A CA 1
ATOM 710 C C . ALA A 1 88 ? 9.295 7.470 11.135 1.00 69.31 88 ALA A C 1
ATOM 712 O O . ALA A 1 88 ? 9.136 7.495 12.354 1.00 69.31 88 ALA A O 1
ATOM 713 N N . TRP A 1 89 ? 9.514 6.328 10.468 1.00 71.56 89 TRP A N 1
ATOM 714 C CA . TRP A 1 89 ? 9.538 5.003 11.102 1.00 71.56 89 TRP A CA 1
ATOM 715 C C . TRP A 1 89 ? 10.532 4.898 12.268 1.00 71.56 89 TRP A C 1
ATOM 717 O O . TRP A 1 89 ? 10.246 4.262 13.281 1.00 71.56 89 TRP A O 1
ATOM 727 N N . LYS A 1 90 ? 11.688 5.575 12.179 1.00 73.19 90 LYS A N 1
ATOM 728 C CA . LYS A 1 90 ? 12.696 5.578 13.255 1.00 73.19 90 LYS A CA 1
ATOM 729 C C . LYS A 1 90 ? 12.194 6.263 14.529 1.00 73.19 90 LYS A C 1
ATOM 731 O O . LYS A 1 90 ? 12.664 5.932 15.610 1.00 73.19 90 LYS A O 1
ATOM 736 N N . LYS A 1 91 ? 11.265 7.217 14.407 1.00 75.25 91 LYS A N 1
ATOM 737 C CA . LYS A 1 91 ? 10.742 8.004 15.535 1.00 75.25 91 LYS A CA 1
ATOM 738 C C . LYS A 1 91 ? 9.629 7.284 16.298 1.00 75.25 91 LYS A C 1
ATOM 740 O O . LYS A 1 91 ? 9.360 7.641 17.440 1.00 75.25 91 LYS A O 1
ATOM 745 N N . ILE A 1 92 ? 9.002 6.279 15.688 1.00 78.12 92 ILE A N 1
ATOM 746 C CA . ILE A 1 92 ? 7.940 5.493 16.316 1.00 78.12 92 ILE A CA 1
ATOM 747 C C . ILE A 1 92 ? 8.563 4.565 17.367 1.00 78.12 92 ILE A C 1
ATOM 749 O O . ILE A 1 92 ? 9.497 3.814 17.068 1.00 78.12 92 ILE A O 1
ATOM 753 N N . LYS A 1 93 ? 8.032 4.616 18.594 1.00 79.62 93 LYS A N 1
ATOM 754 C CA . LYS A 1 93 ? 8.366 3.714 19.704 1.00 79.62 93 LYS A CA 1
ATOM 755 C C . LYS A 1 93 ? 7.106 2.951 20.096 1.00 79.62 93 LYS A C 1
ATOM 757 O O . LYS A 1 93 ? 6.186 3.543 20.647 1.00 79.62 93 LYS A O 1
ATOM 762 N N . HIS A 1 94 ? 7.055 1.660 19.782 1.00 83.94 94 HIS A N 1
ATOM 763 C CA . HIS A 1 94 ? 5.907 0.814 20.094 1.00 83.94 94 HIS A CA 1
ATOM 764 C C . HIS A 1 94 ? 6.371 -0.624 20.381 1.00 83.94 94 HIS A C 1
ATOM 766 O O . HIS A 1 94 ? 7.240 -1.103 19.651 1.00 83.94 94 HIS A O 1
ATOM 772 N N . PRO A 1 95 ? 5.803 -1.334 21.379 1.00 86.56 95 PRO A N 1
ATOM 773 C CA . PRO A 1 95 ? 6.201 -2.709 21.707 1.00 86.56 95 PRO A CA 1
ATOM 774 C C . PRO A 1 95 ? 6.079 -3.694 20.536 1.00 86.56 95 PRO A C 1
ATOM 776 O O . PRO A 1 95 ? 6.871 -4.619 20.423 1.00 86.56 95 PRO A O 1
ATOM 779 N N . LEU A 1 96 ? 5.109 -3.469 19.645 1.00 83.62 96 LEU A N 1
ATOM 780 C CA . LEU A 1 96 ? 4.866 -4.302 18.457 1.00 83.62 96 LEU A CA 1
ATOM 781 C C . LEU A 1 96 ? 5.571 -3.796 17.188 1.00 83.62 96 LEU A C 1
ATOM 783 O O . LEU A 1 96 ? 5.262 -4.244 16.086 1.00 83.62 96 LEU A O 1
ATOM 787 N N . LYS A 1 97 ? 6.474 -2.817 17.298 1.00 81.75 97 LYS A N 1
ATOM 788 C CA . LYS A 1 97 ? 7.173 -2.287 16.126 1.00 81.75 97 LYS A CA 1
ATOM 789 C C . LYS A 1 97 ? 8.163 -3.323 15.588 1.00 81.75 97 LYS A C 1
ATOM 791 O O . LYS A 1 97 ? 9.083 -3.731 16.289 1.00 81.75 97 LYS A O 1
ATOM 796 N N . VAL A 1 98 ? 8.028 -3.663 14.308 1.00 77.12 98 VAL A N 1
ATOM 797 C CA . VAL A 1 98 ? 9.043 -4.427 13.572 1.00 77.12 98 VAL A CA 1
ATOM 798 C C . VAL A 1 98 ? 10.105 -3.462 13.042 1.00 77.12 98 VAL A C 1
ATOM 800 O O . VAL A 1 98 ? 9.806 -2.518 12.310 1.00 77.12 98 VAL A O 1
ATOM 803 N N . GLU A 1 99 ? 11.363 -3.651 13.428 1.00 74.25 99 GLU A N 1
ATOM 804 C CA . GLU A 1 99 ? 12.436 -2.768 12.968 1.00 74.25 99 GLU A CA 1
ATOM 805 C C . GLU A 1 99 ? 12.700 -2.930 11.465 1.00 74.25 99 GLU A C 1
ATOM 807 O O . GLU A 1 99 ? 12.668 -4.029 10.919 1.00 74.25 99 GLU A O 1
ATOM 812 N N . ALA A 1 100 ? 13.006 -1.817 10.788 1.00 64.62 100 ALA A N 1
ATOM 813 C CA . ALA A 1 100 ? 13.250 -1.807 9.338 1.00 64.62 100 ALA A CA 1
ATOM 814 C C . ALA A 1 100 ? 14.531 -2.561 8.926 1.00 64.62 100 ALA A C 1
ATOM 816 O O . ALA A 1 100 ? 14.768 -2.808 7.747 1.00 64.62 100 ALA A O 1
ATOM 817 N N . THR A 1 101 ? 15.379 -2.898 9.898 1.00 63.88 101 THR A N 1
ATOM 818 C CA . THR A 1 101 ? 16.617 -3.656 9.707 1.00 63.88 101 THR A CA 1
ATOM 819 C C . THR A 1 101 ? 16.768 -4.641 10.852 1.00 63.88 101 THR A C 1
ATOM 821 O O . THR A 1 101 ? 16.452 -4.312 11.997 1.00 63.88 101 THR A O 1
ATOM 824 N N . GLU A 1 102 ? 17.318 -5.818 10.575 1.00 59.88 102 GLU A N 1
ATOM 825 C CA . GLU A 1 102 ? 17.703 -6.748 11.628 1.00 59.88 102 GLU A CA 1
ATOM 826 C C . GLU A 1 102 ? 18.973 -6.217 12.307 1.00 59.88 102 GLU A C 1
ATOM 828 O O . GLU A 1 102 ? 20.082 -6.328 11.783 1.00 59.88 102 GLU A O 1
ATOM 833 N N . LYS A 1 103 ? 18.814 -5.558 13.462 1.00 58.97 103 LYS A N 1
ATOM 834 C CA . LYS A 1 103 ? 19.930 -4.993 14.246 1.00 58.97 103 LYS A CA 1
ATOM 835 C C . LYS A 1 103 ? 20.832 -4.033 13.443 1.00 58.97 103 LYS A C 1
ATOM 837 O O . LYS A 1 103 ? 22.047 -4.030 13.623 1.00 58.97 103 LYS A O 1
ATOM 842 N N . GLY A 1 104 ? 20.266 -3.237 12.532 1.00 52.84 104 GLY A N 1
ATOM 843 C CA . GLY A 1 104 ? 21.033 -2.269 11.734 1.00 52.84 104 GLY A CA 1
ATOM 844 C C . GLY A 1 104 ? 21.847 -2.871 10.584 1.00 52.84 104 GLY A C 1
ATOM 845 O O . GLY A 1 104 ? 22.543 -2.128 9.895 1.00 52.84 104 GLY A O 1
ATOM 846 N N . LYS A 1 105 ? 21.774 -4.189 10.347 1.00 52.94 105 LYS A N 1
ATOM 847 C CA . LYS A 1 105 ? 22.485 -4.833 9.238 1.00 52.94 105 LYS A CA 1
ATOM 848 C C . LYS A 1 105 ? 21.628 -4.810 7.978 1.00 52.94 105 LYS A C 1
ATOM 850 O O . LYS A 1 105 ? 20.530 -5.357 7.928 1.00 52.94 105 LYS A O 1
ATOM 855 N N . ILE A 1 106 ? 22.158 -4.162 6.951 1.00 56.47 106 ILE A N 1
ATOM 856 C CA . ILE A 1 106 ? 21.680 -4.265 5.578 1.00 56.47 106 ILE A CA 1
ATOM 857 C C . ILE A 1 106 ? 22.533 -5.377 4.970 1.00 56.47 106 ILE A C 1
ATOM 859 O O . ILE A 1 106 ? 23.752 -5.208 4.922 1.00 56.47 106 ILE A O 1
ATOM 863 N N . ASP A 1 107 ? 21.965 -6.518 4.557 1.00 51.56 107 ASP A N 1
ATOM 864 C CA . ASP A 1 107 ? 22.796 -7.469 3.803 1.00 51.56 107 ASP A CA 1
ATOM 865 C C . ASP A 1 107 ? 23.296 -6.743 2.561 1.00 51.56 107 ASP A C 1
ATOM 867 O O . ASP A 1 107 ? 22.494 -6.287 1.736 1.00 51.56 107 ASP A O 1
ATOM 871 N N . SER A 1 108 ? 24.612 -6.637 2.432 1.00 49.56 108 SER A N 1
ATOM 872 C CA . SER A 1 108 ? 25.216 -6.221 1.185 1.00 49.56 108 SER A CA 1
ATOM 873 C C . SER A 1 108 ? 24.787 -7.211 0.107 1.00 49.56 108 SER A C 1
ATOM 875 O O . SER A 1 108 ? 24.872 -8.431 0.270 1.00 49.56 108 SER A O 1
ATOM 877 N N . VAL A 1 109 ? 24.286 -6.686 -1.009 1.00 45.44 109 VAL A N 1
ATOM 878 C CA . VAL A 1 109 ? 24.121 -7.494 -2.212 1.00 45.44 109 VAL A CA 1
ATOM 879 C C . VAL A 1 109 ? 25.537 -7.880 -2.631 1.00 45.44 109 VAL A C 1
ATOM 881 O O . VAL A 1 109 ? 26.307 -7.019 -3.056 1.00 45.44 109 VAL A O 1
ATOM 884 N N . LYS A 1 110 ? 25.922 -9.145 -2.423 1.00 40.66 110 LYS A N 1
ATOM 885 C CA . LYS A 1 110 ? 27.171 -9.665 -2.987 1.00 40.66 110 LYS A CA 1
ATOM 886 C C . LYS A 1 110 ? 27.080 -9.499 -4.508 1.00 40.66 110 LYS A C 1
ATOM 888 O O . LYS A 1 110 ? 26.065 -9.893 -5.086 1.00 40.66 110 LYS A O 1
ATOM 893 N N . ARG A 1 111 ? 28.080 -8.820 -5.079 1.00 38.06 111 ARG A N 1
ATOM 894 C CA . ARG A 1 111 ? 28.254 -8.663 -6.529 1.00 38.06 111 ARG A CA 1
ATOM 895 C C . ARG A 1 111 ? 28.433 -10.022 -7.185 1.00 38.06 111 ARG A C 1
ATOM 897 O O . ARG A 1 111 ? 29.057 -10.888 -6.530 1.00 38.06 111 ARG A O 1
#

Sequence (111 aa):
NPLLKRCYNEIFTPLTLDNIADDDFLLACYRRHYQGALDYFNGRERDLLIIDVAHPGSFQRLADFLGVTHIEPSQNFQHINIGGKVTAWKKIKHPLKVEATEKGKIDSVKR

pLDDT: mean 84.47, std 14.38, range [38.06, 98.12]

Secondary structure (DSSP, 8-state):
-HHHHHHHHHHTPSP-TTGGG-HHHHHHHHHHHHHHHHHHTTT-GGG-----TTSTTHHHHHHHHTT-----TT------S-TT-TTHHHH---TTPPPSSBTTB------

Radius of gyration: 17.91 Å; chains: 1; bounding box: 43×30×40 Å

Foldseek 3Di:
DVVVVVVCVVQLPPDDPVCVPPPVSVVVSVVVVVVVVVVVCVVPVLLDDDDDLPDPCSQVVVCVSVVNDDDDPPDGDDPPPPPVCPCVLVVDDDPPRDDPDDVPDDPPPDD